Protein AF-K7FXN9-F1 (afdb_monomer)

Structure (mmCIF, N/CA/C/O backbone):
data_AF-K7FXN9-F1
#
_entry.id   AF-K7FXN9-F1
#
loop_
_atom_site.group_PDB
_atom_site.id
_atom_site.type_symbol
_atom_site.label_atom_id
_atom_site.label_alt_id
_atom_site.label_comp_id
_atom_site.labe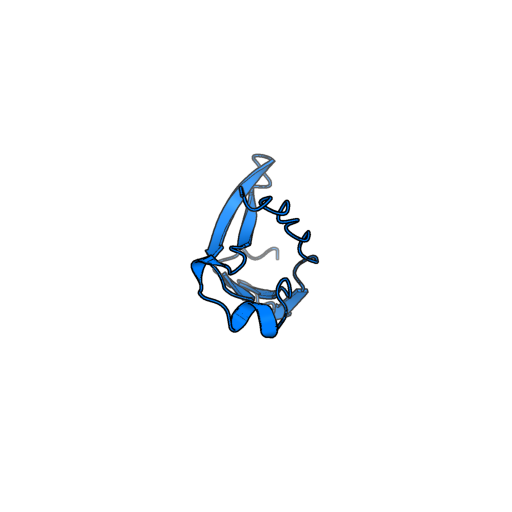l_asym_id
_atom_site.label_entity_id
_atom_site.label_seq_id
_atom_site.pdbx_PDB_ins_code
_atom_site.Cartn_x
_atom_site.Cartn_y
_atom_site.Cartn_z
_atom_site.occupancy
_atom_site.B_iso_or_equiv
_atom_site.auth_seq_id
_atom_site.auth_comp_id
_atom_site.auth_asym_id
_atom_site.auth_atom_id
_atom_site.pdbx_PDB_model_num
ATOM 1 N N . MET A 1 1 ? -14.684 8.873 39.884 1.00 37.72 1 MET A N 1
ATOM 2 C CA . MET A 1 1 ? -15.073 7.720 39.045 1.00 37.72 1 MET A CA 1
ATOM 3 C C . MET A 1 1 ? -14.269 7.828 37.766 1.00 37.72 1 MET A C 1
ATOM 5 O O . MET A 1 1 ? -14.627 8.602 36.891 1.00 37.72 1 MET A O 1
ATOM 9 N N . GLU A 1 2 ? -13.109 7.185 37.725 1.00 40.62 2 GLU A N 1
ATOM 10 C CA . GLU A 1 2 ? -12.216 7.240 36.568 1.00 40.62 2 GLU A CA 1
ATOM 11 C C . GLU A 1 2 ? -12.658 6.140 35.601 1.00 40.62 2 GLU A C 1
ATOM 13 O O . GLU A 1 2 ? -12.627 4.958 35.941 1.00 40.62 2 GLU A O 1
ATOM 18 N N . ALA A 1 3 ? -13.193 6.529 34.443 1.00 45.38 3 ALA A N 1
ATOM 19 C CA . ALA A 1 3 ? -13.611 5.581 33.424 1.00 45.38 3 ALA A CA 1
ATOM 20 C C . ALA A 1 3 ? -12.375 4.813 32.943 1.00 45.38 3 ALA A C 1
ATOM 22 O O . ALA A 1 3 ? -11.446 5.397 32.384 1.00 45.38 3 ALA A O 1
ATOM 23 N N . SER A 1 4 ? -12.364 3.501 33.164 1.00 50.00 4 SER A N 1
ATOM 24 C CA . SER A 1 4 ? -11.348 2.600 32.637 1.00 50.00 4 SER A CA 1
ATOM 25 C C . SER A 1 4 ? -11.294 2.749 31.116 1.00 50.00 4 SER A C 1
ATOM 27 O O . SER A 1 4 ? -12.199 2.290 30.415 1.00 50.00 4 SER A O 1
ATOM 29 N N . LYS A 1 5 ? -10.245 3.402 30.600 1.00 54.69 5 LYS A N 1
ATOM 30 C CA . LYS A 1 5 ? -9.891 3.373 29.177 1.00 54.69 5 LYS A CA 1
ATOM 31 C C . LYS A 1 5 ? -9.714 1.907 28.790 1.00 54.69 5 LYS A C 1
ATOM 33 O O . LYS A 1 5 ? -8.677 1.308 29.068 1.00 54.69 5 LYS A O 1
ATOM 38 N N . GLY A 1 6 ? -10.742 1.318 28.184 1.00 52.34 6 GLY A N 1
ATOM 39 C CA . GLY A 1 6 ? -10.635 0.005 27.566 1.00 52.34 6 GLY A CA 1
ATOM 40 C C . GLY A 1 6 ? -9.463 0.036 26.591 1.00 52.34 6 GLY A C 1
ATOM 41 O O . GLY A 1 6 ? -9.365 0.943 25.765 1.00 52.34 6 GLY A O 1
ATOM 42 N N . LYS A 1 7 ? -8.538 -0.913 26.727 1.00 57.59 7 LYS A N 1
ATOM 43 C CA . LYS A 1 7 ? -7.421 -1.089 25.800 1.00 57.59 7 LYS A CA 1
ATOM 44 C C . LYS A 1 7 ? -8.007 -1.253 24.394 1.00 57.59 7 LYS A C 1
ATOM 46 O O . LYS A 1 7 ? -8.635 -2.269 24.115 1.00 57.59 7 LYS A O 1
ATOM 51 N N . LEU A 1 8 ? -7.852 -0.247 23.533 1.00 61.00 8 LEU A N 1
ATOM 52 C CA . LEU A 1 8 ? -8.268 -0.335 22.135 1.00 61.00 8 LEU A CA 1
ATOM 53 C C . LEU A 1 8 ? -7.360 -1.360 21.455 1.00 61.00 8 LEU A C 1
ATOM 55 O O . LEU A 1 8 ? -6.192 -1.089 21.183 1.00 61.00 8 LEU A O 1
ATOM 59 N N . THR A 1 9 ? -7.869 -2.565 21.231 1.00 70.75 9 THR A N 1
ATOM 60 C CA . THR A 1 9 ? -7.175 -3.558 20.416 1.00 70.75 9 THR A CA 1
ATOM 61 C C . THR A 1 9 ? -7.372 -3.172 18.960 1.00 70.75 9 THR A C 1
ATOM 63 O O . THR A 1 9 ? -8.462 -3.346 18.417 1.00 70.75 9 THR A O 1
ATOM 66 N N . ILE A 1 10 ? -6.335 -2.609 18.343 1.00 74.44 10 ILE A N 1
ATOM 67 C CA . ILE A 1 10 ? -6.316 -2.373 16.900 1.00 74.44 10 ILE A CA 1
ATOM 68 C C . ILE A 1 10 ? -6.261 -3.754 16.230 1.00 74.44 10 ILE A C 1
ATOM 70 O O . ILE A 1 10 ? -5.303 -4.495 16.475 1.00 74.44 10 ILE A O 1
ATOM 74 N N . PRO A 1 11 ? -7.280 -4.149 15.446 1.00 76.19 11 PRO A N 1
ATOM 75 C CA . PRO A 1 11 ? -7.243 -5.421 14.747 1.00 76.19 11 PRO A CA 1
ATOM 76 C C . PRO A 1 11 ? -6.108 -5.386 13.725 1.00 76.19 11 PRO A C 1
ATOM 78 O O . PRO A 1 11 ? -5.918 -4.391 13.025 1.00 76.19 11 PRO A O 1
ATOM 81 N N . LYS A 1 12 ? -5.353 -6.483 13.630 1.00 80.12 12 LYS A N 1
ATOM 82 C CA . LYS A 1 12 ? -4.399 -6.642 12.534 1.00 80.12 12 LYS A CA 1
ATOM 83 C C . LYS A 1 12 ? -5.196 -6.619 11.223 1.00 80.12 12 LYS A C 1
ATOM 85 O O . LYS A 1 12 ? -6.146 -7.399 11.111 1.00 80.12 12 LYS A O 1
ATOM 90 N N . PRO A 1 13 ? -4.857 -5.749 10.256 1.00 80.38 13 PRO A N 1
ATOM 91 C CA . PRO A 1 13 ? -5.551 -5.739 8.982 1.00 80.38 13 PRO A CA 1
ATOM 92 C C . PRO A 1 13 ? -5.348 -7.080 8.279 1.00 80.38 13 PRO A C 1
ATOM 94 O O . PRO A 1 13 ? -4.275 -7.686 8.361 1.00 80.38 13 PRO A O 1
ATOM 97 N N . ASN A 1 14 ? -6.380 -7.536 7.572 1.00 84.19 14 ASN A N 1
ATOM 98 C CA . ASN A 1 14 ? -6.192 -8.593 6.589 1.00 84.19 14 ASN A CA 1
ATOM 99 C C . ASN A 1 14 ? -5.169 -8.122 5.542 1.00 84.19 14 ASN A C 1
ATOM 101 O O . ASN A 1 14 ? -5.096 -6.916 5.279 1.00 84.19 14 ASN A O 1
ATOM 105 N N . PRO A 1 15 ? -4.403 -9.042 4.933 1.00 87.56 15 PRO A N 1
ATOM 106 C CA . PRO A 1 15 ? -3.560 -8.696 3.798 1.00 87.56 15 PRO A CA 1
ATOM 107 C C . PRO A 1 15 ? -4.366 -7.946 2.725 1.00 87.56 15 PRO A C 1
ATOM 109 O O . PRO A 1 15 ? -5.551 -8.253 2.536 1.00 87.56 15 PRO A O 1
ATOM 112 N N . PRO A 1 16 ? -3.763 -6.967 2.033 1.00 91.88 16 PRO A N 1
ATOM 113 C CA . PRO A 1 16 ? -4.441 -6.279 0.949 1.00 91.88 16 PRO A CA 1
ATOM 114 C C . PRO A 1 16 ? -4.759 -7.258 -0.188 1.00 91.88 16 PRO A C 1
ATOM 116 O O . PRO A 1 16 ? -3.988 -8.169 -0.490 1.00 91.88 16 PRO A O 1
A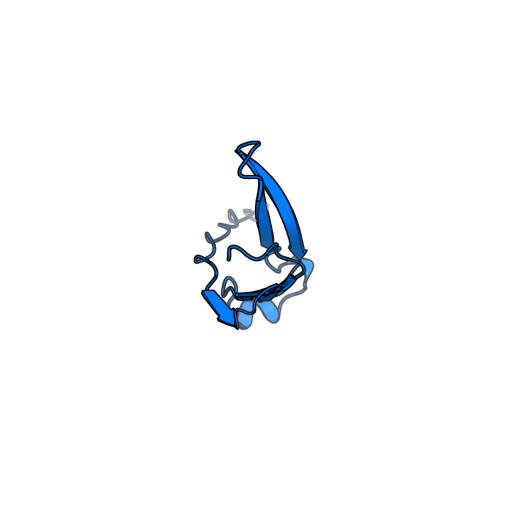TOM 119 N N . VAL A 1 17 ? -5.903 -7.051 -0.828 1.00 94.56 17 VAL A N 1
ATOM 120 C CA . VAL A 1 17 ? -6.327 -7.764 -2.030 1.00 94.56 17 VAL A CA 1
ATOM 121 C C . VAL A 1 17 ? -5.852 -6.978 -3.247 1.00 94.56 17 VAL A C 1
ATOM 123 O O . VAL A 1 17 ? -6.104 -5.773 -3.348 1.00 94.56 17 VAL A O 1
ATOM 126 N N . VAL A 1 18 ? -5.184 -7.674 -4.165 1.00 96.00 18 VAL A N 1
ATOM 127 C CA . VAL A 1 18 ? -4.747 -7.130 -5.455 1.00 96.00 18 VAL A CA 1
ATOM 128 C C . VAL A 1 18 ? -5.939 -7.081 -6.412 1.00 96.00 18 VAL A C 1
ATOM 130 O O . VAL A 1 18 ? -6.645 -8.076 -6.580 1.00 96.00 18 VAL A O 1
ATOM 133 N N . GLY A 1 19 ? -6.180 -5.907 -6.991 1.00 96.00 19 GLY A N 1
ATOM 134 C CA . GLY A 1 19 ? -7.199 -5.650 -8.004 1.00 96.00 19 GLY A CA 1
ATOM 135 C C . GLY A 1 19 ? -6.600 -5.620 -9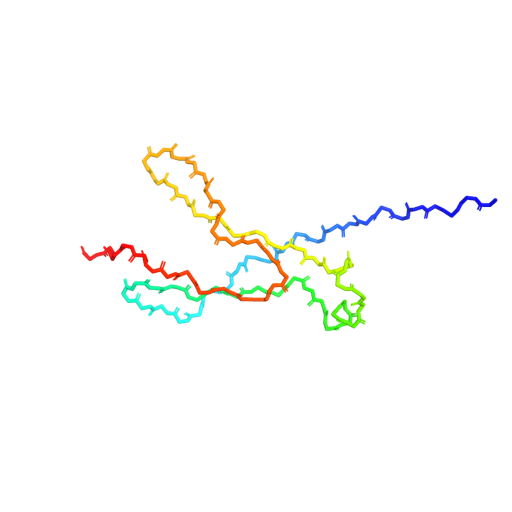.409 1.00 96.00 19 GLY A C 1
ATOM 136 O O . GLY A 1 19 ? -5.897 -6.545 -9.810 1.00 96.00 19 GLY A O 1
ATOM 137 N N . GLU A 1 20 ? -6.891 -4.556 -10.160 1.00 97.25 20 GLU A N 1
ATOM 138 C CA . GLU A 1 20 ? -6.321 -4.339 -11.490 1.00 97.25 20 GLU A CA 1
ATOM 139 C C . GLU A 1 20 ? -4.791 -4.226 -11.434 1.00 97.25 20 GLU A C 1
ATOM 141 O O . GLU A 1 20 ? -4.231 -3.561 -10.558 1.00 97.25 20 GLU A O 1
ATOM 146 N N . VAL A 1 21 ? -4.128 -4.877 -12.390 1.00 96.25 21 VAL A N 1
ATOM 147 C CA . VAL A 1 21 ? -2.681 -4.813 -12.590 1.00 96.25 21 VAL A CA 1
ATOM 148 C C . VAL A 1 21 ? -2.427 -4.405 -14.031 1.00 96.25 21 VAL A C 1
ATOM 150 O O . VAL A 1 21 ? -2.921 -5.045 -14.963 1.00 96.25 21 VAL A O 1
ATOM 153 N N . THR A 1 22 ? -1.643 -3.350 -14.209 1.00 94.50 22 THR A N 1
ATOM 154 C CA . THR A 1 22 ? -1.152 -2.913 -15.516 1.00 94.50 22 THR A CA 1
ATOM 155 C C . THR A 1 22 ? 0.360 -3.097 -15.589 1.00 94.50 22 THR A C 1
ATOM 157 O O . THR A 1 22 ? 0.995 -3.567 -14.648 1.00 94.50 22 THR A O 1
ATOM 160 N N . HIS A 1 23 ? 0.957 -2.692 -16.710 1.00 92.19 23 HIS A N 1
ATOM 161 C CA . HIS A 1 23 ? 2.411 -2.675 -16.853 1.00 92.19 23 HIS A CA 1
ATOM 162 C C . HIS A 1 23 ? 3.110 -1.776 -15.818 1.00 92.19 23 HIS A C 1
ATOM 164 O O . HIS A 1 23 ? 4.251 -2.057 -15.479 1.00 92.19 23 HIS A O 1
ATOM 170 N N . HIS A 1 24 ? 2.440 -0.729 -15.316 1.00 94.50 24 HIS A N 1
ATOM 171 C CA . HIS A 1 24 ? 3.053 0.293 -14.451 1.00 94.50 24 HIS A CA 1
ATOM 172 C C . HIS A 1 24 ? 2.246 0.573 -13.179 1.00 94.50 24 HIS A C 1
ATOM 174 O O . HIS A 1 24 ? 2.505 1.560 -12.487 1.00 94.50 24 HIS A O 1
ATOM 180 N N . SER A 1 25 ? 1.229 -0.238 -12.883 1.00 95.69 25 SER A N 1
ATOM 181 C CA . SER A 1 25 ? 0.390 -0.008 -11.713 1.00 95.69 25 SER A CA 1
ATOM 182 C C . SER A 1 25 ? -0.210 -1.273 -11.122 1.00 95.69 25 SER A C 1
ATOM 184 O O . SER A 1 25 ? -0.466 -2.255 -11.820 1.00 95.69 25 SER A O 1
ATOM 186 N N . ILE A 1 26 ? -0.456 -1.218 -9.814 1.00 95.94 26 ILE A N 1
ATOM 187 C CA . ILE A 1 26 ? -1.158 -2.248 -9.051 1.00 95.94 26 ILE A CA 1
ATOM 188 C C . ILE A 1 26 ? -2.202 -1.559 -8.178 1.00 95.94 26 ILE A C 1
ATOM 190 O O . ILE A 1 26 ? -1.876 -0.720 -7.336 1.00 95.94 26 ILE A O 1
ATOM 194 N N . GLN A 1 27 ? -3.465 -1.941 -8.330 1.00 97.38 27 GLN A N 1
ATOM 195 C CA . GLN A 1 27 ? -4.510 -1.545 -7.398 1.00 97.38 27 GLN A CA 1
ATOM 196 C C . GLN A 1 27 ? -4.496 -2.463 -6.172 1.00 97.38 27 GLN A C 1
ATOM 198 O O . GLN A 1 27 ? -4.638 -3.679 -6.285 1.00 97.38 27 GLN A O 1
ATOM 203 N N . LEU A 1 28 ? -4.399 -1.871 -4.986 1.00 96.25 28 LEU A N 1
ATOM 204 C CA . LEU A 1 28 ? -4.517 -2.552 -3.701 1.00 96.25 28 LEU A CA 1
ATOM 205 C C . LEU A 1 28 ? -5.805 -2.128 -3.006 1.00 96.25 28 LEU A C 1
ATOM 207 O O . LEU A 1 28 ? -6.171 -0.953 -3.021 1.00 96.25 28 LEU A O 1
ATOM 211 N N . SER A 1 29 ? -6.480 -3.073 -2.360 1.00 94.19 29 SER A N 1
ATOM 212 C CA . SER A 1 29 ? -7.663 -2.812 -1.538 1.00 94.19 29 SER A CA 1
ATOM 213 C C . SER A 1 29 ? -7.585 -3.552 -0.208 1.00 94.19 29 SER A C 1
ATOM 215 O O . SER A 1 29 ? -6.990 -4.619 -0.113 1.00 94.19 29 SER A O 1
ATOM 217 N N . TRP A 1 30 ? -8.164 -2.990 0.846 1.00 90.75 30 TRP A N 1
ATOM 218 C CA . TRP A 1 30 ? -8.158 -3.576 2.182 1.00 90.75 30 TRP A CA 1
ATOM 219 C C . TRP A 1 30 ? -9.474 -3.297 2.897 1.00 90.75 30 TRP A C 1
ATOM 221 O O . TRP A 1 30 ? -10.048 -2.209 2.820 1.00 90.75 30 TRP A O 1
ATOM 231 N N . ASN A 1 31 ? -9.945 -4.296 3.640 1.00 82.69 31 ASN A N 1
ATOM 232 C CA . ASN A 1 31 ? -11.143 -4.185 4.458 1.00 82.69 31 ASN A CA 1
ATOM 233 C C . ASN A 1 31 ? -10.768 -4.378 5.927 1.00 82.69 31 ASN A C 1
ATOM 235 O O . ASN A 1 31 ? -10.706 -5.501 6.427 1.00 82.69 31 ASN A O 1
ATOM 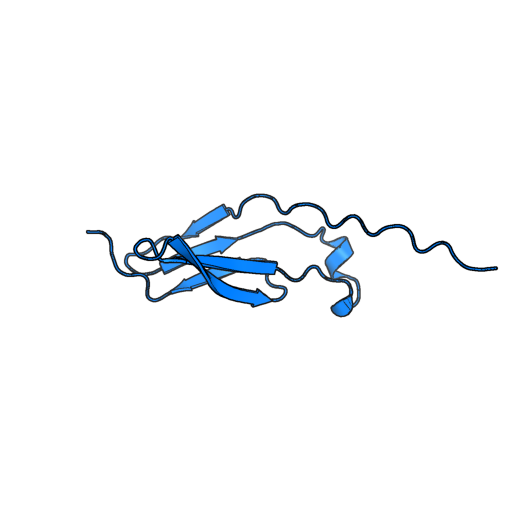239 N N . VAL A 1 32 ? -10.434 -3.266 6.580 1.00 75.19 32 VAL A N 1
ATOM 240 C CA . V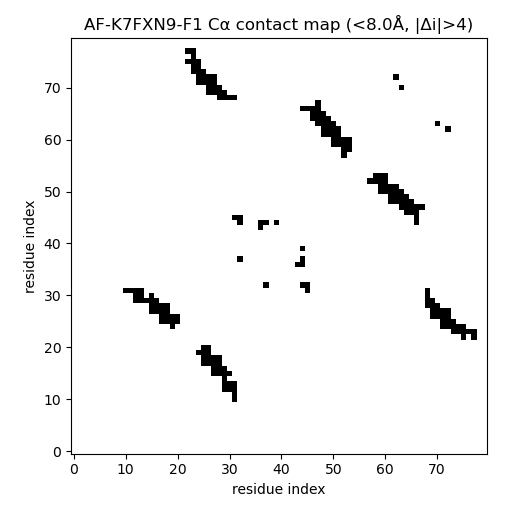AL A 1 32 ? -9.961 -3.240 7.975 1.00 75.19 32 VAL A CA 1
ATOM 241 C C . VAL A 1 32 ? -11.054 -2.742 8.919 1.00 75.19 32 VAL A C 1
ATOM 243 O O . VAL A 1 32 ? -11.044 -3.059 10.104 1.00 75.19 32 VAL A O 1
ATOM 246 N N . GLU A 1 33 ? -12.028 -2.001 8.391 1.00 74.56 33 GLU A N 1
ATOM 247 C CA . GLU A 1 33 ? -13.069 -1.355 9.178 1.00 74.56 33 GLU A CA 1
ATOM 248 C C . GLU A 1 33 ? -14.455 -1.806 8.748 1.00 74.56 33 GLU A C 1
ATOM 250 O O . GLU A 1 33 ? -14.763 -1.903 7.559 1.00 74.56 33 GLU A O 1
ATOM 255 N N . THR A 1 34 ? -15.327 -2.018 9.728 1.00 72.56 34 THR A N 1
ATOM 256 C CA . THR A 1 34 ? -16.743 -2.247 9.446 1.00 72.56 34 THR A CA 1
ATOM 257 C C . THR A 1 34 ? -17.404 -0.945 8.994 1.00 72.56 34 THR A C 1
ATOM 259 O O . THR A 1 34 ? -16.992 0.154 9.370 1.00 72.56 34 THR A O 1
ATOM 262 N N . THR A 1 35 ? -18.493 -1.046 8.230 1.00 73.31 35 THR A N 1
ATOM 263 C CA . THR A 1 35 ? -19.295 0.122 7.823 1.00 73.31 35 THR A CA 1
ATOM 264 C C . THR A 1 35 ? -19.748 0.964 9.026 1.00 73.31 35 THR A C 1
ATOM 266 O O . THR A 1 35 ? -19.884 2.179 8.917 1.00 73.31 35 THR A O 1
ATOM 269 N N . GLU A 1 36 ? -19.912 0.342 10.198 1.00 74.50 36 GLU A N 1
ATOM 270 C CA . GLU A 1 36 ? -20.254 1.020 11.453 1.00 74.50 36 GLU A CA 1
ATOM 271 C C . GLU A 1 36 ? -19.112 1.882 12.013 1.00 74.50 36 GLU A C 1
ATOM 273 O O . GLU A 1 36 ? -19.373 2.945 12.575 1.00 74.50 36 GLU A O 1
ATOM 278 N N . GLN A 1 37 ? -17.845 1.485 11.839 1.00 77.25 37 GLN A N 1
ATOM 279 C CA . GLN A 1 37 ? -16.698 2.320 12.229 1.00 77.25 37 GLN A CA 1
ATOM 280 C C . GLN A 1 37 ? -16.620 3.598 11.390 1.00 77.25 37 GLN A C 1
ATOM 28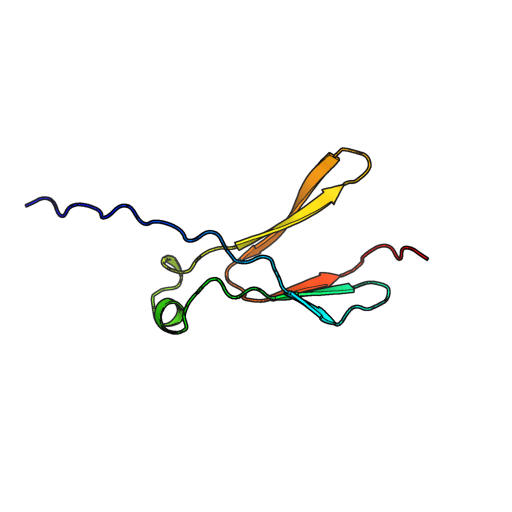2 O O . GLN A 1 37 ? -16.327 4.662 11.930 1.00 77.25 37 GLN A O 1
ATOM 287 N N . ARG A 1 38 ? -16.994 3.534 10.106 1.00 79.75 38 ARG A N 1
ATOM 288 C CA . ARG A 1 38 ? -17.011 4.701 9.206 1.00 79.75 38 ARG A CA 1
ATOM 289 C C . ARG A 1 38 ? -18.107 5.719 9.493 1.00 79.75 38 ARG A C 1
ATOM 291 O O . ARG A 1 38 ? -18.027 6.839 9.004 1.00 79.75 38 ARG A O 1
ATOM 298 N N . LYS A 1 39 ? -1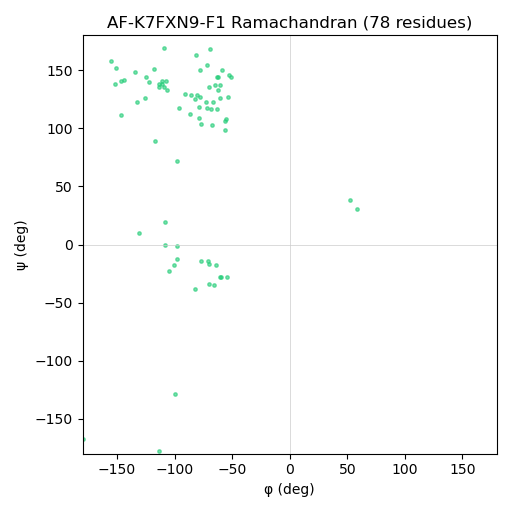9.105 5.367 10.306 1.00 84.81 39 LYS A N 1
ATOM 299 C CA . LYS A 1 39 ? -20.099 6.330 10.805 1.00 84.81 39 LYS A CA 1
ATOM 300 C C . LYS A 1 39 ? -19.553 7.211 11.933 1.00 84.81 39 LYS A C 1
ATOM 302 O O . LYS A 1 39 ? -20.189 8.197 12.291 1.00 84.81 39 LYS A O 1
ATOM 307 N N . ARG A 1 40 ? -18.411 6.847 12.528 1.00 85.19 40 ARG A N 1
ATOM 308 C CA . ARG A 1 40 ? -17.774 7.613 13.608 1.00 85.19 40 ARG A CA 1
ATOM 309 C C . ARG A 1 40 ? -16.952 8.782 13.049 1.00 85.19 40 ARG A C 1
ATOM 311 O O . ARG A 1 40 ? -16.618 8.754 11.864 1.00 85.19 40 ARG A O 1
ATOM 318 N N . PRO A 1 41 ? -16.594 9.775 13.885 1.00 89.31 41 PRO A N 1
ATOM 319 C CA . PRO A 1 41 ? -15.648 10.822 13.505 1.00 89.31 41 PRO A CA 1
ATOM 320 C C . PRO A 1 41 ? -14.338 10.238 12.961 1.00 89.31 41 PRO A C 1
ATOM 322 O O . PRO A 1 41 ? -13.894 9.180 13.415 1.00 89.31 41 PRO A O 1
ATOM 325 N N . GLN A 1 42 ? -13.725 10.924 11.995 1.00 84.62 42 GLN A N 1
ATOM 326 C CA . GLN A 1 42 ? -12.548 10.440 11.267 1.00 84.62 42 GLN A CA 1
ATOM 327 C C . GLN A 1 42 ? -11.344 10.179 12.185 1.00 84.62 42 GLN A C 1
ATOM 329 O O . GLN A 1 42 ? -10.534 9.297 11.909 1.00 84.62 42 GLN A O 1
ATOM 334 N N . GLU A 1 43 ? -11.241 10.882 13.311 1.00 84.75 43 GLU A N 1
ATOM 335 C CA . GLU A 1 43 ? -10.194 10.685 14.321 1.00 84.75 43 GLU A CA 1
ATOM 336 C C . GLU A 1 43 ? -10.271 9.299 14.981 1.00 84.75 43 GLU A C 1
ATOM 338 O O . GLU A 1 43 ? -9.312 8.851 15.607 1.00 84.75 43 GLU A O 1
ATOM 343 N N . GLN A 1 44 ? -11.415 8.621 14.850 1.00 83.69 44 GLN A N 1
ATOM 344 C CA . GLN A 1 44 ? -11.639 7.257 15.325 1.00 83.69 44 GLN A CA 1
ATOM 345 C C . GLN A 1 44 ? -11.482 6.209 14.216 1.00 83.69 44 GLN A C 1
ATOM 347 O O . GLN A 1 44 ? -11.645 5.019 14.494 1.00 83.69 44 GLN A O 1
ATOM 352 N N . TRP A 1 45 ? -11.200 6.628 12.978 1.00 85.88 45 TRP A N 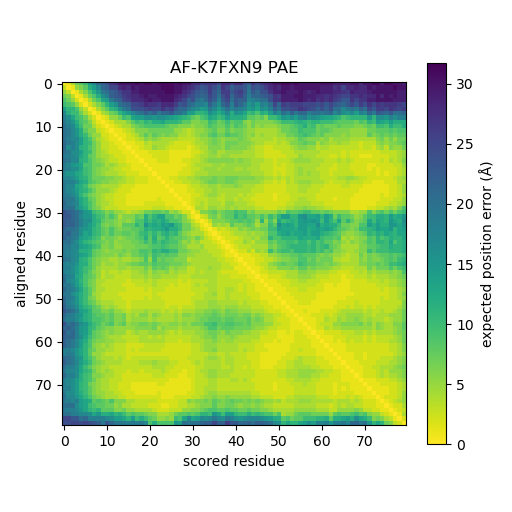1
ATOM 353 C CA . TRP A 1 45 ? -10.915 5.715 11.876 1.00 85.88 45 TRP A CA 1
ATOM 354 C C . TRP A 1 45 ? -9.488 5.183 11.978 1.00 85.88 45 TRP A C 1
ATOM 356 O O . TRP A 1 45 ? -8.564 5.856 12.447 1.00 85.88 45 TRP A O 1
ATOM 366 N N . LEU A 1 46 ? -9.292 3.970 11.483 1.00 85.94 46 LEU A N 1
ATOM 367 C CA . LEU A 1 46 ? -7.983 3.364 11.346 1.00 85.94 46 LEU A CA 1
ATOM 368 C C . LEU A 1 46 ? -7.227 4.034 10.199 1.00 85.94 46 LEU A C 1
ATOM 370 O O . LEU A 1 46 ? -7.667 4.049 9.047 1.00 85.94 46 LEU A O 1
ATOM 374 N N . LYS A 1 47 ? -6.056 4.580 10.529 1.00 89.44 47 LYS A N 1
ATOM 375 C CA . LYS A 1 47 ? -5.088 5.050 9.543 1.00 89.44 47 LYS A CA 1
ATOM 376 C C . LYS A 1 47 ? -4.221 3.872 9.106 1.00 89.44 47 LYS A C 1
ATOM 378 O O . LYS A 1 47 ? -3.658 3.179 9.951 1.00 89.44 47 LYS A O 1
ATOM 383 N N . ILE A 1 48 ? -4.112 3.664 7.801 1.00 90.06 48 ILE A N 1
ATOM 384 C CA . ILE A 1 48 ? -3.334 2.589 7.184 1.00 90.06 48 ILE A CA 1
ATOM 385 C C . ILE A 1 48 ? -2.126 3.195 6.476 1.00 90.06 48 ILE A C 1
ATOM 387 O O . ILE A 1 48 ? -2.254 4.225 5.809 1.00 90.06 48 ILE A O 1
ATOM 391 N N . SER A 1 49 ? -0.969 2.550 6.619 1.00 93.44 49 SER A N 1
ATOM 392 C CA . SER A 1 49 ? 0.207 2.781 5.784 1.00 93.44 49 SER A CA 1
ATOM 393 C C . SER A 1 49 ? 0.428 1.606 4.834 1.00 93.44 49 SER A C 1
ATOM 395 O O . SER A 1 49 ? 0.228 0.455 5.219 1.00 93.44 49 SER A O 1
ATOM 397 N N . ILE A 1 50 ? 0.824 1.905 3.596 1.00 93.00 50 ILE A N 1
ATOM 398 C CA . ILE A 1 50 ? 1.341 0.920 2.637 1.00 93.00 50 ILE A CA 1
ATOM 399 C C . ILE A 1 50 ? 2.807 1.248 2.401 1.00 93.00 50 ILE A C 1
ATOM 401 O O . ILE A 1 50 ? 3.170 2.422 2.275 1.00 93.00 50 ILE A O 1
ATOM 405 N N . GLU A 1 51 ? 3.627 0.209 2.355 1.00 95.12 51 GLU A N 1
ATOM 406 C CA . GLU A 1 51 ? 5.067 0.311 2.190 1.00 95.12 51 GLU A CA 1
ATOM 407 C C . GLU A 1 51 ? 5.522 -0.522 0.994 1.00 95.12 51 GLU A C 1
ATOM 409 O O . GLU A 1 51 ? 4.970 -1.592 0.729 1.00 95.12 51 GLU A O 1
ATOM 414 N N . GLU A 1 52 ? 6.525 -0.016 0.290 1.00 93.06 52 GLU A N 1
ATOM 415 C CA . GLU A 1 52 ? 7.215 -0.695 -0.802 1.00 93.06 52 GLU A CA 1
ATOM 416 C C . GLU A 1 52 ? 8.625 -1.073 -0.346 1.00 93.06 52 GLU A C 1
ATOM 418 O O . GLU A 1 52 ? 9.312 -0.274 0.297 1.00 93.06 52 GLU A O 1
ATOM 423 N N . GLU A 1 53 ? 9.043 -2.301 -0.647 1.00 93.62 53 GLU A N 1
ATOM 424 C CA . GLU A 1 53 ? 10.400 -2.771 -0.374 1.00 93.62 53 GLU A CA 1
ATOM 425 C C . GLU A 1 53 ? 11.360 -2.270 -1.461 1.00 93.62 53 GLU A C 1
ATOM 427 O O . GLU A 1 53 ? 11.137 -2.515 -2.644 1.00 93.62 53 GLU A O 1
ATOM 432 N N . ASP A 1 54 ? 12.471 -1.649 -1.060 1.00 91.50 54 ASP A N 1
ATOM 433 C CA . ASP A 1 54 ? 13.660 -1.531 -1.903 1.00 91.50 54 ASP A CA 1
ATOM 434 C C . ASP A 1 54 ? 14.415 -2.874 -1.861 1.00 91.50 54 ASP A C 1
ATOM 436 O O . ASP A 1 54 ? 15.042 -3.194 -0.842 1.00 91.50 54 ASP A O 1
ATOM 440 N N . PRO A 1 55 ? 14.412 -3.663 -2.952 1.00 89.56 55 PRO A N 1
ATOM 441 C CA . PRO A 1 55 ? 15.013 -4.992 -2.955 1.00 89.56 55 PRO A CA 1
ATOM 442 C C . PRO A 1 55 ? 16.545 -4.964 -2.881 1.00 89.56 55 PRO A C 1
ATOM 444 O O . PRO A 1 55 ? 17.152 -5.997 -2.606 1.00 89.56 55 PRO A O 1
ATOM 447 N N . LYS A 1 56 ? 17.193 -3.822 -3.152 1.00 92.06 56 LYS A N 1
ATOM 448 C CA . LYS A 1 56 ? 18.653 -3.676 -3.042 1.00 92.06 56 LYS A CA 1
ATOM 449 C C . LYS A 1 56 ? 19.072 -3.397 -1.607 1.00 92.06 56 LYS A C 1
ATOM 451 O O . LYS A 1 56 ? 20.125 -3.864 -1.179 1.00 92.06 56 LYS A O 1
ATOM 456 N N . LEU A 1 57 ? 18.279 -2.600 -0.896 1.00 95.31 57 LEU A N 1
ATOM 457 C CA . LEU A 1 57 ? 18.591 -2.153 0.461 1.00 95.31 57 LEU A CA 1
ATOM 458 C C . LEU A 1 57 ? 17.898 -2.989 1.545 1.00 95.31 57 LEU A C 1
ATOM 460 O O . LEU A 1 57 ? 18.276 -2.881 2.710 1.00 95.31 57 LEU A O 1
ATOM 464 N N . HIS A 1 58 ? 16.917 -3.824 1.182 1.00 94.50 58 HIS A N 1
ATOM 465 C CA . HIS A 1 58 ? 16.045 -4.550 2.114 1.00 94.50 58 HIS A CA 1
ATOM 466 C C . HIS A 1 58 ? 15.381 -3.619 3.141 1.00 94.50 58 HIS A C 1
ATOM 468 O O . HIS A 1 58 ? 15.233 -3.947 4.321 1.00 94.50 58 HIS A O 1
ATOM 474 N N . THR A 1 59 ? 15.000 -2.426 2.682 1.00 96.50 59 THR A N 1
ATOM 475 C CA . THR A 1 59 ? 14.314 -1.405 3.480 1.00 96.50 59 THR A CA 1
ATOM 476 C C . THR A 1 59 ? 12.946 -1.114 2.900 1.00 96.50 59 THR A C 1
ATOM 478 O O . THR A 1 59 ? 12.758 -1.194 1.693 1.00 96.50 59 THR A O 1
ATOM 481 N N . TYR A 1 60 ? 12.014 -0.707 3.753 1.00 96.50 60 TYR A N 1
ATOM 482 C CA . TYR A 1 60 ? 10.650 -0.380 3.363 1.00 96.50 60 TYR A CA 1
ATOM 483 C C . TYR A 1 60 ? 10.436 1.135 3.396 1.00 96.50 60 TYR A C 1
ATOM 485 O O . TYR A 1 60 ? 10.815 1.798 4.365 1.00 96.50 60 TYR A O 1
ATOM 493 N N . GLY A 1 61 ? 9.839 1.684 2.338 1.00 96.00 61 GLY A N 1
ATOM 494 C CA . GLY A 1 61 ? 9.453 3.091 2.235 1.00 96.00 61 GLY A CA 1
ATOM 495 C C . GLY A 1 61 ? 7.935 3.248 2.193 1.00 96.00 61 GLY A C 1
ATOM 496 O O . GLY A 1 61 ? 7.255 2.512 1.486 1.00 96.00 61 GLY A O 1
ATOM 497 N N . THR A 1 62 ? 7.378 4.205 2.940 1.00 96.50 62 THR A N 1
ATOM 498 C CA . THR A 1 62 ? 5.929 4.467 2.925 1.00 96.50 62 THR A CA 1
ATOM 499 C 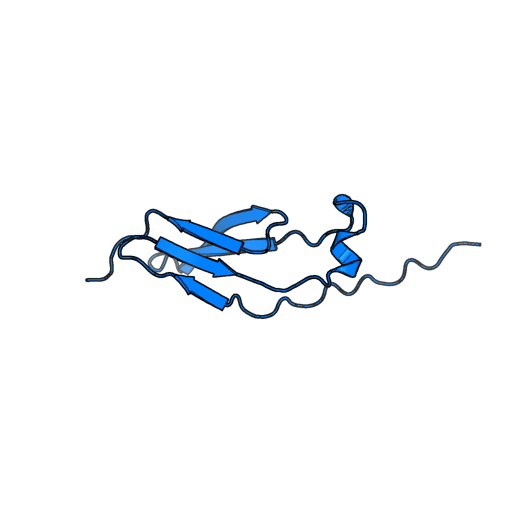C . THR A 1 62 ? 5.504 5.127 1.613 1.00 96.50 62 THR A C 1
ATOM 501 O O . THR A 1 62 ? 5.884 6.265 1.345 1.00 96.50 62 THR A O 1
ATOM 504 N N . ILE A 1 63 ? 4.645 4.452 0.851 1.00 94.81 63 ILE A N 1
ATOM 505 C CA . ILE A 1 63 ? 4.073 4.955 -0.412 1.00 94.81 63 ILE A CA 1
ATOM 506 C C . ILE A 1 63 ? 2.645 5.493 -0.243 1.00 94.81 63 ILE A C 1
ATOM 508 O O . ILE A 1 63 ? 2.158 6.276 -1.052 1.00 94.81 63 ILE A O 1
ATOM 512 N N . TYR A 1 64 ? 1.975 5.124 0.852 1.00 95.12 64 TYR A N 1
ATOM 513 C CA . TYR A 1 64 ? 0.648 5.624 1.196 1.00 95.12 64 TYR A CA 1
ATOM 514 C C . TYR A 1 64 ? 0.482 5.728 2.710 1.00 95.12 64 TYR A C 1
ATOM 516 O O . TYR A 1 64 ? 0.900 4.837 3.444 1.00 95.12 64 TYR A O 1
ATOM 524 N N . SER A 1 65 ? -0.184 6.782 3.190 1.00 95.12 65 SER A N 1
ATOM 525 C CA . SER A 1 65 ? -0.608 6.899 4.587 1.00 95.12 65 SER A CA 1
ATOM 526 C C . SER A 1 65 ? -1.929 7.655 4.675 1.00 95.12 65 SER A C 1
ATOM 528 O O . SER A 1 65 ? -1.985 8.858 4.417 1.00 95.12 65 SER A O 1
ATOM 530 N N . GLY A 1 66 ? -3.010 6.976 5.050 1.00 92.75 66 GLY A N 1
ATOM 531 C CA . GLY A 1 66 ? -4.328 7.602 5.049 1.00 92.75 66 GLY A CA 1
ATOM 532 C C . GLY A 1 66 ? -5.455 6.698 5.521 1.00 92.75 66 GLY A C 1
ATOM 533 O O . GLY A 1 66 ? -5.235 5.636 6.094 1.00 92.75 66 GLY A O 1
ATOM 534 N N . TYR A 1 67 ? -6.683 7.151 5.282 1.00 90.88 67 TYR A N 1
ATOM 535 C CA . TYR A 1 67 ? -7.910 6.480 5.714 1.00 90.88 67 TYR A CA 1
ATOM 536 C C . TYR A 1 67 ? -8.678 5.855 4.545 1.00 90.88 67 TYR A C 1
ATOM 538 O O . TYR A 1 67 ? -9.885 5.651 4.628 1.00 90.88 67 TYR A O 1
ATOM 546 N N . GLY A 1 68 ? -8.038 5.621 3.407 1.00 89.38 68 GLY A N 1
ATOM 547 C CA . GLY A 1 68 ? -8.652 4.949 2.265 1.00 89.38 68 GLY A CA 1
ATOM 548 C C . GLY A 1 68 ? -8.913 3.474 2.561 1.00 89.38 68 GLY A C 1
ATOM 549 O O . GLY A 1 68 ? -8.438 2.931 3.555 1.00 89.38 68 GLY A O 1
ATOM 550 N N . ARG A 1 69 ? -9.679 2.828 1.680 1.00 90.19 69 ARG A N 1
ATOM 551 C CA . ARG A 1 69 ? -9.830 1.359 1.623 1.00 90.19 69 ARG A CA 1
ATOM 552 C C . ARG A 1 69 ? -9.131 0.750 0.410 1.00 90.19 69 ARG A C 1
ATOM 554 O O . ARG A 1 69 ? -9.199 -0.452 0.195 1.00 90.19 69 ARG A O 1
ATOM 561 N N . GLN A 1 70 ? -8.521 1.598 -0.405 1.00 93.69 70 GLN A N 1
ATOM 562 C CA . GLN A 1 70 ? -7.787 1.218 -1.591 1.00 93.69 70 GLN A CA 1
ATOM 563 C C . GLN A 1 70 ? -6.756 2.287 -1.924 1.00 93.69 70 GLN A C 1
ATOM 565 O O . GLN A 1 70 ? -6.918 3.452 -1.543 1.00 93.69 70 GLN A O 1
ATOM 570 N N . HIS A 1 71 ? -5.740 1.882 -2.667 1.00 96.06 71 HIS A N 1
ATOM 571 C CA . HIS A 1 71 ? -4.728 2.750 -3.240 1.00 96.06 71 HIS A CA 1
ATOM 572 C C . HIS A 1 71 ? -4.198 2.105 -4.519 1.00 96.06 71 HIS A C 1
ATOM 574 O O . HIS A 1 71 ? -4.010 0.891 -4.564 1.00 96.06 71 HIS A O 1
ATOM 580 N N . VAL A 1 72 ? -3.996 2.910 -5.558 1.00 96.88 72 VAL A N 1
ATOM 581 C CA . VAL A 1 72 ? -3.321 2.476 -6.781 1.00 96.88 72 VAL A CA 1
ATOM 582 C C . VAL A 1 72 ? -1.866 2.886 -6.644 1.00 96.88 72 VAL A C 1
ATOM 584 O O . VAL A 1 72 ? -1.577 4.073 -6.519 1.00 96.88 72 VAL A O 1
ATOM 587 N N . VAL A 1 73 ? -0.981 1.895 -6.629 1.00 95.69 73 VAL A N 1
ATOM 588 C CA . VAL A 1 73 ? 0.459 2.116 -6.732 1.00 95.69 73 VAL A CA 1
ATOM 589 C C . VAL A 1 73 ? 0.749 2.362 -8.206 1.00 95.69 73 VAL A C 1
ATOM 591 O O . VAL A 1 73 ? 0.445 1.503 -9.031 1.00 95.69 73 VAL A O 1
ATOM 594 N N . GLU A 1 74 ? 1.258 3.542 -8.540 1.00 94.69 74 GLU A N 1
ATOM 595 C CA . GLU A 1 74 ? 1.566 3.965 -9.911 1.00 94.69 74 GLU A CA 1
ATOM 596 C C . GLU A 1 74 ? 3.078 4.035 -10.138 1.00 94.69 74 GLU A C 1
ATOM 598 O O . GLU A 1 74 ? 3.857 4.012 -9.190 1.00 94.69 74 GLU A O 1
ATOM 603 N N . SER A 1 75 ? 3.487 4.196 -11.400 1.00 92.25 75 SER A N 1
ATOM 604 C CA . SER A 1 75 ? 4.893 4.366 -11.804 1.00 92.25 75 SER A CA 1
ATOM 605 C C . SER A 1 75 ? 5.806 3.208 -11.386 1.00 92.25 75 SER A C 1
ATOM 607 O O . SER A 1 75 ? 6.992 3.410 -11.141 1.00 92.25 75 SER A O 1
ATOM 609 N N . LEU A 1 76 ? 5.257 1.994 -11.310 1.00 91.25 76 LEU A N 1
ATOM 610 C CA . LEU A 1 76 ? 6.045 0.793 -11.054 1.00 91.25 76 LEU A CA 1
ATOM 611 C C . LEU A 1 76 ? 6.919 0.470 -12.266 1.00 91.25 76 LEU A C 1
ATOM 613 O O . LEU A 1 76 ? 6.443 0.482 -13.404 1.00 91.25 76 LEU A O 1
ATOM 617 N N . GLU A 1 77 ? 8.180 0.132 -12.006 1.00 88.88 77 GLU A N 1
ATOM 618 C CA . GLU A 1 77 ? 9.094 -0.354 -13.035 1.00 88.88 77 GLU A CA 1
ATOM 619 C C . GLU A 1 77 ? 8.621 -1.729 -13.543 1.00 88.88 77 GLU A C 1
ATOM 621 O O . GLU A 1 77 ? 8.491 -2.669 -12.745 1.00 88.88 77 GLU A O 1
ATOM 626 N N . PRO A 1 78 ? 8.364 -1.889 -14.856 1.00 83.31 78 PRO A N 1
ATOM 627 C CA . PRO A 1 78 ? 7.957 -3.168 -15.409 1.00 83.31 78 PRO A CA 1
ATOM 628 C C . PRO A 1 78 ? 9.050 -4.212 -15.210 1.00 83.31 78 PRO A C 1
ATOM 630 O O . PRO A 1 78 ? 10.216 -4.002 -15.545 1.00 83.31 78 PRO A O 1
ATOM 633 N N . ARG A 1 79 ? 8.661 -5.390 -14.731 1.00 72.81 79 ARG A N 1
ATOM 634 C CA . ARG A 1 79 ? 9.542 -6.558 -14.692 1.00 72.81 79 ARG A CA 1
ATOM 635 C C . ARG A 1 79 ? 9.247 -7.455 -15.893 1.00 72.81 79 ARG A C 1
ATOM 637 O O . ARG A 1 79 ? 8.617 -8.499 -15.738 1.00 72.81 79 ARG A O 1
ATOM 644 N N . THR A 1 80 ? 9.644 -6.992 -17.079 1.00 66.31 80 THR A N 1
ATOM 645 C CA . THR A 1 80 ? 9.584 -7.741 -18.351 1.00 66.31 80 THR A CA 1
ATOM 646 C C . THR A 1 80 ? 10.861 -8.516 -18.616 1.00 66.31 80 THR A C 1
ATOM 648 O O . THR A 1 80 ? 11.941 -7.922 -18.397 1.00 66.31 80 THR A O 1
#

Solvent-accessible surface area (backbone atoms only — not comparable to full-atom values): 5334 Å² total; per-residue (Å²): 135,82,80,78,78,72,81,82,78,78,74,81,64,62,80,66,46,79,63,64,70,58,76,35,34,41,29,37,31,46,79,75,68,57,78,72,52,70,74,46,62,72,91,74,49,74,75,46,74,44,68,48,74,41,85,88,77,78,45,75,43,80,78,43,77,43,74,69,54,57,52,71,50,65,84,44,81,65,91,124

pLDDT: mean 84.83, std 14.07, range [37.72, 97.38]

Nearest PDB structures (foldseek):
  1wfu-assembly1_A  TM=7.948E-01  e=2.495E-07  Mus musculus
  1x5j-assembly1_A  TM=5.818E-01  e=3.171E-02  Homo sapiens
  4bq9-assembly1_A  TM=5.294E-01  e=7.218E-02  Mus musculus
  6z3m-assembly2_L  TM=6.133E-01  e=1.848E-01  Mus musculus
  4bq7-assembly1_B  TM=6.132E-01  e=1.848E-01  Mus musculus

Secondary structure (DSSP, 8-state):
---------PPPPPPPEEEEE-SS-EEEE---S-TTGGGS-GGGSPPEEEEEEETTTTEEEEEEEES-SEEEE-SPPP--

Organism: Pelodiscus sinensis (NCBI:txid13735)

Radius of gyration: 16.51 Å; Cα contacts (8 Å, |Δi|>4): 104; chains: 1; bounding box: 39×20×57 Å

Mean predicted aligned error: 7.32 Å

Foldseek 3Di:
DDPPPDDPDQDDWDAWDWDDDDQFKIKTFTDRDDPVQVVDPPVSADWDWDWDAPPVVRDTDTPDTGRDRMDMRGRHHGPD

Sequence (80 aa):
MEASKGKLTIPKPNPPVVGEVTHHSIQLSWNVETTEQRKRPQEQWLKISIEEEDPKLHTYGTIYSGYGRQHVVESLEPRT

InterPro domains:
  IPR003961 Fibronectin type III [PS50853] (12-80)
  IPR013783 Immunoglobulin-like fold [G3DSA:2.60.40.10] (12-80)